Protein AF-A0A1X0CSW9-F1 (afdb_monomer_lite)

pLDDT: mean 79.33, std 22.97, range [34.72, 98.19]

Structure (mmCIF, N/CA/C/O backbone):
data_AF-A0A1X0CSW9-F1
#
_entry.id   AF-A0A1X0CSW9-F1
#
loop_
_atom_site.group_PDB
_atom_site.id
_atom_site.type_symbol
_atom_site.label_atom_id
_atom_site.label_alt_id
_atom_site.label_comp_id
_atom_site.label_asym_id
_atom_site.label_entity_id
_atom_site.label_seq_id
_atom_site.pdbx_PDB_ins_code
_atom_site.Cartn_x
_atom_site.Cartn_y
_atom_site.Cartn_z
_atom_site.occupancy
_atom_site.B_iso_or_equiv
_atom_site.auth_seq_id
_atom_site.auth_comp_id
_atom_site.auth_asym_id
_atom_site.auth_atom_id
_atom_site.pdbx_PDB_model_num
ATOM 1 N N . MET A 1 1 ? -18.595 76.793 -29.527 1.00 40.69 1 MET A N 1
ATOM 2 C CA . MET A 1 1 ? -19.405 76.660 -28.300 1.00 40.69 1 MET A CA 1
ATOM 3 C C . MET A 1 1 ? -18.766 75.556 -27.463 1.00 40.69 1 MET A C 1
ATOM 5 O O . MET A 1 1 ? -18.484 74.517 -28.049 1.00 40.69 1 MET A O 1
ATOM 9 N N . PRO A 1 2 ? -18.435 75.809 -26.187 1.00 43.19 2 PRO A N 1
ATOM 10 C CA . PRO A 1 2 ? -17.952 74.817 -25.220 1.00 43.19 2 PRO A CA 1
ATOM 11 C C . PRO A 1 2 ? -19.123 74.094 -24.519 1.00 43.19 2 PRO A C 1
ATOM 13 O O . PRO A 1 2 ? -20.274 74.473 -24.749 1.00 43.19 2 PRO A O 1
ATOM 16 N N . THR A 1 3 ? -18.790 73.179 -23.586 1.00 43.75 3 THR A N 1
ATOM 17 C CA . THR A 1 3 ? -19.638 72.547 -22.530 1.00 43.75 3 THR A CA 1
ATOM 18 C C . THR A 1 3 ? -20.636 71.482 -23.022 1.00 43.75 3 THR A C 1
ATOM 20 O O . THR A 1 3 ? -21.205 71.638 -24.091 1.00 43.75 3 THR A O 1
ATOM 23 N N . ASP A 1 4 ? -20.945 70.374 -22.346 1.00 39.44 4 ASP A N 1
ATOM 24 C CA . ASP A 1 4 ? -20.599 69.761 -21.049 1.00 39.44 4 ASP A CA 1
ATOM 25 C C . ASP A 1 4 ? -21.271 68.362 -21.081 1.00 39.44 4 ASP A C 1
ATOM 27 O O . ASP A 1 4 ? -22.310 68.218 -21.730 1.00 39.44 4 ASP A O 1
ATOM 31 N N . GLN A 1 5 ? -20.734 67.342 -20.411 1.00 48.81 5 GLN A N 1
ATOM 32 C CA . GLN A 1 5 ? -21.460 66.090 -20.126 1.00 48.81 5 GLN A CA 1
ATOM 33 C C . GLN A 1 5 ? -21.965 66.166 -18.679 1.00 48.81 5 GLN A C 1
ATOM 35 O O . GLN A 1 5 ? -21.214 66.649 -17.835 1.00 48.81 5 GLN A O 1
ATOM 40 N N . PRO A 1 6 ? -23.178 65.676 -18.358 1.00 49.06 6 PRO A N 1
ATOM 41 C CA . PRO A 1 6 ? -23.206 64.521 -17.450 1.00 49.06 6 PRO A CA 1
ATOM 42 C C . PRO A 1 6 ? -24.344 63.499 -17.678 1.00 49.06 6 PRO A C 1
ATOM 44 O O . PRO A 1 6 ? -25.426 63.814 -18.164 1.00 49.06 6 PRO A O 1
ATOM 47 N N . ASP A 1 7 ? -24.015 62.267 -17.277 1.00 39.28 7 ASP A N 1
ATOM 48 C CA . ASP A 1 7 ? -24.819 61.196 -16.665 1.00 39.28 7 ASP A CA 1
ATOM 49 C C . ASP A 1 7 ? -26.252 60.860 -17.123 1.00 39.28 7 ASP A C 1
ATOM 51 O O . ASP A 1 7 ? -27.211 61.562 -16.812 1.00 39.28 7 ASP A O 1
ATOM 55 N N . GLN A 1 8 ? -26.413 59.620 -17.608 1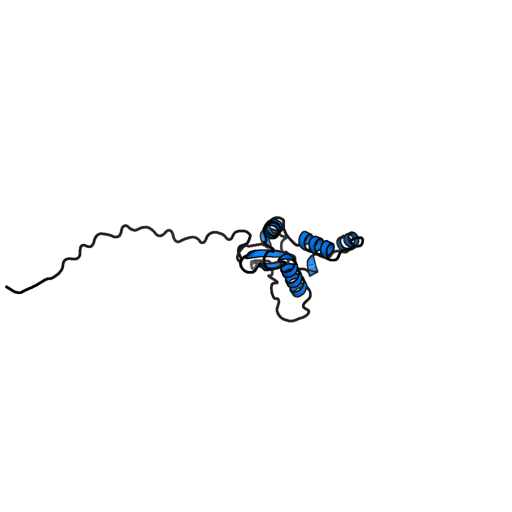.00 41.09 8 GLN A N 1
ATOM 56 C CA . GLN A 1 8 ? -27.374 58.674 -17.019 1.00 41.09 8 GLN A CA 1
ATOM 57 C C . GLN A 1 8 ? -26.792 57.244 -17.003 1.00 41.09 8 GLN A C 1
ATOM 59 O O . GLN A 1 8 ? -26.291 56.789 -18.033 1.00 41.09 8 GLN A O 1
ATOM 64 N N . PRO A 1 9 ? -26.870 56.514 -15.873 1.00 42.94 9 PRO A N 1
ATOM 65 C CA . PRO A 1 9 ? -26.549 55.094 -15.811 1.00 42.94 9 PRO A CA 1
ATOM 66 C C . PRO A 1 9 ? -27.800 54.259 -16.127 1.00 42.94 9 PRO A C 1
ATOM 68 O O . PRO A 1 9 ? -28.797 54.334 -15.407 1.00 42.94 9 PRO A O 1
ATOM 71 N N . GLU A 1 10 ? -27.758 53.428 -17.171 1.00 40.69 10 GLU A N 1
ATOM 72 C CA . GLU A 1 10 ? -28.753 52.364 -17.337 1.00 40.69 10 GLU A CA 1
ATOM 73 C C . GLU A 1 10 ? -28.403 51.194 -16.415 1.00 40.69 10 GLU A C 1
ATOM 75 O O . GLU A 1 10 ? -27.538 50.362 -16.683 1.00 40.69 10 GLU A O 1
ATOM 80 N N . ASN A 1 11 ? -29.105 51.173 -15.286 1.00 43.38 11 ASN A N 1
ATOM 81 C CA . ASN A 1 11 ? -29.291 50.018 -14.427 1.00 43.38 11 ASN A CA 1
ATOM 82 C C . ASN A 1 11 ? -30.129 48.971 -15.185 1.00 43.38 11 ASN A C 1
ATOM 84 O O . ASN A 1 11 ? -31.357 48.973 -15.111 1.00 43.38 11 ASN A O 1
ATOM 88 N N . GLY A 1 12 ? -29.461 48.122 -15.965 1.00 34.72 12 GLY A N 1
ATOM 89 C CA . GLY A 1 12 ? -30.027 46.895 -16.516 1.00 34.72 12 GLY A CA 1
ATOM 90 C C . GLY A 1 12 ? -29.768 45.751 -15.545 1.00 34.72 12 GLY A C 1
ATOM 91 O O . GLY A 1 12 ? -28.618 45.360 -15.363 1.00 34.72 12 GLY A O 1
ATOM 92 N N . SER A 1 13 ? -30.839 45.278 -14.905 1.00 40.75 13 SER A N 1
ATOM 93 C CA . SER A 1 13 ? -30.863 44.211 -13.907 1.00 40.75 13 SER A CA 1
ATOM 94 C C . SER A 1 13 ? -29.923 43.056 -14.225 1.00 40.75 13 SER A C 1
ATOM 96 O O . SER A 1 13 ? -29.964 42.477 -15.308 1.00 40.75 13 SER A O 1
ATOM 98 N N . ALA A 1 14 ? -29.147 42.704 -13.203 1.00 35.03 14 ALA A N 1
ATOM 99 C CA . ALA A 1 14 ? -28.488 41.425 -13.063 1.00 35.03 14 ALA A CA 1
ATOM 100 C C . ALA A 1 14 ? -29.474 40.290 -13.375 1.00 35.03 14 ALA A C 1
ATOM 102 O O . ALA A 1 14 ? -30.438 40.075 -12.640 1.00 35.03 14 ALA A O 1
ATOM 103 N N . ASP A 1 15 ? -29.212 39.578 -14.469 1.00 37.38 15 ASP A N 1
ATOM 104 C CA . ASP A 1 15 ? -29.645 38.197 -14.606 1.00 37.38 15 ASP A CA 1
ATOM 105 C C . ASP A 1 15 ? -28.887 37.432 -13.519 1.00 37.38 15 ASP A C 1
ATOM 107 O O . ASP A 1 15 ? -27.668 37.239 -13.569 1.00 37.38 15 ASP A O 1
ATOM 111 N N . GLU A 1 16 ? -29.616 37.155 -12.447 1.00 44.16 16 GLU A N 1
ATOM 112 C CA . GLU A 1 16 ? -29.196 36.392 -11.289 1.00 44.16 16 GLU A CA 1
ATOM 113 C C . GLU A 1 16 ? -28.953 34.952 -11.758 1.00 44.16 16 GLU A C 1
ATOM 115 O O . GLU A 1 16 ? -29.799 34.069 -11.628 1.00 44.16 16 GLU A O 1
ATOM 120 N N . VAL A 1 17 ? -27.779 34.702 -12.345 1.00 41.06 17 VAL A N 1
ATOM 121 C CA . VAL A 1 17 ? -27.205 33.360 -12.370 1.00 41.06 17 VAL A CA 1
ATOM 122 C C . VAL A 1 17 ? -26.959 32.995 -10.917 1.00 41.06 17 VAL A C 1
ATOM 124 O O . VAL A 1 17 ? -25.937 33.350 -10.330 1.00 41.06 17 VAL A O 1
ATOM 127 N N . GLN A 1 18 ? -27.955 32.333 -10.329 1.00 42.22 18 GLN A N 1
ATOM 128 C CA . GLN A 1 18 ? -27.814 31.554 -9.114 1.00 42.22 18 GLN A CA 1
ATOM 129 C C . GLN A 1 18 ? -26.567 30.691 -9.281 1.00 42.22 18 GLN A C 1
ATOM 131 O O . GLN A 1 18 ? -26.557 29.696 -10.008 1.00 42.22 18 GLN A O 1
ATOM 136 N N . ALA A 1 19 ? -25.486 31.124 -8.640 1.00 42.41 19 ALA A N 1
ATOM 137 C CA . ALA A 1 19 ? -24.370 30.265 -8.342 1.00 42.41 19 ALA A CA 1
ATOM 138 C C . ALA A 1 19 ? -24.928 29.190 -7.408 1.00 42.41 19 ALA A C 1
ATOM 140 O O . ALA A 1 19 ? -25.105 29.427 -6.216 1.00 42.41 19 ALA A O 1
ATOM 141 N N . GLU A 1 20 ? -25.272 28.033 -7.974 1.00 48.44 20 GLU A N 1
ATOM 142 C CA . GLU A 1 20 ? -25.315 26.782 -7.227 1.00 48.44 20 GLU A CA 1
ATOM 143 C C . GLU A 1 20 ? -23.971 26.688 -6.501 1.00 48.44 20 GLU A C 1
ATOM 145 O O . GLU A 1 20 ? -22.921 26.492 -7.119 1.00 48.44 20 GLU A O 1
ATOM 150 N N . GLU A 1 21 ? -24.004 26.957 -5.197 1.00 44.81 21 GLU A N 1
ATOM 151 C CA . GLU A 1 21 ? -22.890 26.812 -4.274 1.00 44.81 21 GLU A CA 1
ATOM 152 C C . GLU A 1 21 ? -22.316 25.411 -4.482 1.00 44.81 21 GLU A C 1
ATOM 154 O O . GLU A 1 21 ? -22.934 24.403 -4.134 1.00 44.81 21 GLU A O 1
ATOM 159 N N . GLY A 1 22 ? -21.170 25.363 -5.164 1.00 44.97 22 GLY A N 1
ATOM 160 C CA . GLY A 1 22 ? -20.555 24.140 -5.646 1.00 44.97 22 GLY A CA 1
ATOM 161 C C . GLY A 1 22 ? -20.293 23.195 -4.489 1.00 44.97 22 GLY A C 1
ATOM 162 O O . GLY A 1 22 ? -19.297 23.326 -3.778 1.00 44.97 22 GLY A O 1
ATOM 163 N N . LYS A 1 23 ? -21.184 22.222 -4.304 1.00 52.59 23 LYS A N 1
ATOM 164 C CA . LYS A 1 23 ? -20.937 21.087 -3.428 1.00 52.59 23 LYS A CA 1
ATOM 165 C C . LYS A 1 23 ? -19.682 20.414 -3.977 1.00 52.59 23 LYS A C 1
ATOM 167 O O . LYS A 1 23 ? -19.715 19.887 -5.089 1.00 52.59 23 LYS A O 1
ATOM 172 N N . ALA A 1 24 ? -18.569 20.523 -3.249 1.00 70.81 24 ALA A N 1
ATOM 173 C CA . ALA A 1 24 ? -17.315 19.892 -3.635 1.00 70.81 24 ALA A CA 1
ATOM 174 C C . ALA A 1 24 ? -17.606 18.436 -4.024 1.00 70.81 24 ALA A C 1
ATOM 176 O O . ALA A 1 24 ? -18.321 17.738 -3.297 1.00 70.81 24 ALA A O 1
ATOM 177 N N . ALA A 1 25 ? -17.135 18.020 -5.203 1.00 80.50 25 ALA A N 1
ATOM 178 C CA . ALA A 1 25 ? -17.321 16.650 -5.656 1.00 80.50 25 ALA A CA 1
ATOM 179 C C . ALA A 1 25 ? -16.780 15.697 -4.582 1.00 80.50 25 ALA A C 1
ATOM 181 O O . ALA A 1 25 ? -15.730 15.965 -3.995 1.00 80.50 25 ALA A O 1
ATOM 182 N N . GLU A 1 26 ? -17.509 14.614 -4.304 1.00 87.88 26 GLU A N 1
ATOM 183 C CA . GLU A 1 26 ? -17.038 13.621 -3.341 1.00 87.88 26 GLU A CA 1
ATOM 184 C C . GLU A 1 26 ? -15.683 13.062 -3.806 1.00 87.88 26 GLU A C 1
ATOM 186 O O . GLU A 1 26 ? -15.540 12.756 -4.999 1.00 87.88 26 GLU A O 1
ATOM 191 N N . PRO A 1 27 ? -14.695 12.935 -2.897 1.00 94.56 27 PRO A N 1
ATOM 192 C CA . PRO A 1 27 ? -13.404 12.353 -3.231 1.00 94.56 27 PRO A CA 1
ATOM 193 C C . PRO A 1 27 ? -13.566 10.966 -3.856 1.00 94.56 27 PRO A C 1
ATOM 195 O O . PRO A 1 27 ? -14.388 10.156 -3.416 1.00 94.56 27 PRO A O 1
ATOM 198 N N . LYS A 1 28 ? -12.763 10.677 -4.874 1.00 96.12 28 LYS A N 1
ATOM 199 C CA . LYS A 1 28 ? -12.713 9.403 -5.595 1.00 96.12 28 LYS A CA 1
ATOM 200 C C . LYS A 1 28 ? -11.475 8.606 -5.182 1.00 96.12 28 LYS A C 1
ATOM 202 O O . LYS A 1 28 ? -10.520 9.190 -4.675 1.00 96.12 28 LYS A O 1
ATOM 207 N N . PRO A 1 29 ? -11.439 7.282 -5.422 1.00 97.00 29 PRO A N 1
ATOM 208 C CA . PRO A 1 29 ? -10.219 6.509 -5.224 1.00 97.00 29 PRO A CA 1
ATOM 209 C C . PRO A 1 29 ? -9.030 7.148 -5.949 1.00 97.00 29 PRO A C 1
ATOM 211 O O . PRO A 1 29 ? -9.125 7.451 -7.135 1.00 97.00 29 PRO A O 1
ATOM 214 N N . GLY A 1 30 ? -7.931 7.345 -5.224 1.00 95.25 30 GLY A N 1
ATOM 215 C CA . GLY A 1 30 ? -6.749 8.057 -5.712 1.00 95.25 30 GLY A CA 1
ATOM 216 C C . GLY A 1 30 ? -6.661 9.507 -5.232 1.00 95.25 30 GLY A C 1
ATOM 217 O O . GLY A 1 30 ? -5.560 10.049 -5.208 1.00 95.25 30 GLY A O 1
ATOM 218 N N . ASP A 1 31 ? -7.758 10.114 -4.774 1.00 96.75 31 ASP A N 1
ATOM 219 C CA . ASP A 1 31 ? -7.714 11.446 -4.171 1.00 96.75 31 ASP A CA 1
ATOM 220 C C . ASP A 1 31 ? -7.148 11.379 -2.735 1.00 96.75 31 ASP A C 1
ATOM 222 O O . ASP A 1 31 ? -7.473 10.443 -1.991 1.00 96.75 31 ASP A O 1
ATOM 226 N N . PRO A 1 32 ? -6.364 12.382 -2.285 1.00 94.06 32 PRO A N 1
ATOM 227 C CA . PRO A 1 32 ? -5.794 12.407 -0.931 1.00 94.06 32 PRO A CA 1
ATOM 228 C C . PRO A 1 32 ? -6.840 12.297 0.188 1.00 94.06 32 PRO A C 1
ATOM 230 O O . PRO A 1 32 ? -6.638 11.599 1.186 1.00 94.06 32 PRO A O 1
ATOM 233 N N . GLU A 1 33 ? -7.992 12.935 -0.026 1.00 94.75 33 GLU A N 1
ATOM 234 C CA . GLU A 1 33 ? -9.105 12.997 0.925 1.00 94.75 33 GLU A CA 1
ATOM 235 C C . GLU A 1 33 ? -10.060 11.797 0.820 1.00 94.75 33 GLU A C 1
ATOM 237 O O . GLU A 1 33 ? -11.052 11.727 1.548 1.00 94.75 33 GLU A O 1
ATOM 242 N N . TYR A 1 34 ? -9.793 10.831 -0.069 1.00 96.06 34 TYR A N 1
ATOM 243 C CA . TYR A 1 34 ? -10.628 9.640 -0.188 1.00 96.06 34 TYR A CA 1
ATOM 244 C C . TYR A 1 34 ? -10.622 8.828 1.110 1.00 96.06 34 TYR A C 1
ATOM 246 O O . TYR A 1 34 ? -9.573 8.542 1.706 1.00 96.06 34 TYR A O 1
ATOM 254 N N . ASP A 1 35 ? -11.814 8.443 1.569 1.00 95.75 35 ASP A N 1
ATOM 255 C CA . ASP A 1 35 ? -11.950 7.613 2.757 1.00 95.75 35 ASP A CA 1
ATOM 256 C C . ASP A 1 35 ? -11.684 6.146 2.420 1.00 95.75 35 ASP A C 1
ATOM 258 O O . ASP A 1 35 ? -12.576 5.391 2.044 1.00 95.75 35 ASP A O 1
ATOM 262 N N . TRP A 1 36 ? -10.435 5.725 2.587 1.00 96.44 36 TRP A N 1
ATOM 263 C CA . TRP A 1 36 ? -10.030 4.344 2.365 1.00 96.44 36 TRP A CA 1
ATOM 264 C C . TRP A 1 36 ? -10.582 3.352 3.392 1.00 96.44 36 TRP A C 1
ATOM 266 O O . TRP A 1 36 ? -10.600 2.156 3.103 1.00 96.44 36 TRP A O 1
ATOM 276 N N . THR A 1 37 ? -11.043 3.806 4.564 1.00 96.00 37 THR A N 1
ATOM 277 C CA . THR A 1 37 ? -11.471 2.906 5.650 1.00 96.00 37 THR A CA 1
ATOM 278 C C . THR A 1 37 ? -12.660 2.037 5.250 1.00 96.00 37 THR A C 1
ATOM 280 O O . THR A 1 37 ? -12.730 0.888 5.672 1.00 96.00 37 THR A O 1
ATOM 283 N N . GLN A 1 38 ? -13.501 2.514 4.326 1.00 95.94 38 GLN A N 1
ATOM 284 C C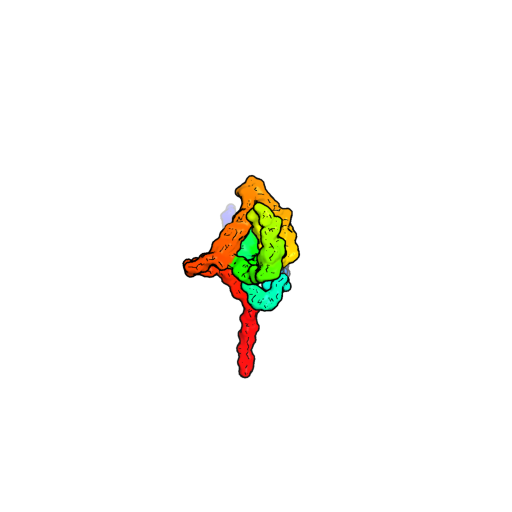A . GLN A 1 38 ? -14.633 1.768 3.766 1.00 95.94 38 GLN A CA 1
ATOM 285 C C . GLN A 1 38 ? -14.247 0.444 3.074 1.00 95.94 38 GLN A C 1
ATOM 287 O O . GLN A 1 38 ? -15.099 -0.421 2.885 1.00 95.94 38 GLN A O 1
ATOM 292 N N . HIS A 1 39 ? -12.977 0.276 2.679 1.00 97.12 39 HIS A N 1
ATOM 293 C CA . HIS A 1 39 ? -12.476 -0.937 2.014 1.00 97.12 39 HIS A CA 1
ATOM 294 C C . HIS A 1 39 ? -11.884 -1.968 2.979 1.00 97.12 39 HIS A C 1
ATOM 296 O O . HIS A 1 39 ? -11.445 -3.038 2.546 1.00 97.12 39 HIS A O 1
ATOM 302 N N . TYR A 1 40 ? -11.837 -1.660 4.274 1.00 95.81 40 TYR A N 1
ATOM 303 C CA . TYR A 1 40 ? -11.176 -2.475 5.285 1.00 95.81 40 TYR A CA 1
ATOM 304 C C . TYR A 1 40 ? -12.114 -2.764 6.463 1.00 95.81 40 TYR A C 1
ATOM 306 O O . TYR A 1 40 ? -13.066 -2.025 6.689 1.00 95.81 40 TYR A O 1
ATOM 314 N N . PRO A 1 41 ? -11.875 -3.845 7.229 1.00 94.81 41 PRO A N 1
ATOM 315 C CA . PRO A 1 41 ? -12.619 -4.086 8.460 1.00 94.81 41 PRO A CA 1
ATOM 316 C C . PRO A 1 41 ? -12.509 -2.910 9.438 1.00 94.81 41 PRO A C 1
ATOM 318 O O . PRO A 1 41 ? -11.451 -2.279 9.532 1.00 94.81 41 PRO A O 1
ATOM 321 N N . ASP A 1 42 ? -13.563 -2.674 10.215 1.00 93.50 42 ASP A N 1
ATOM 322 C CA . ASP A 1 42 ? -13.592 -1.615 11.226 1.00 93.50 42 ASP A CA 1
ATOM 323 C C . ASP A 1 42 ? -12.390 -1.697 12.180 1.00 93.50 42 ASP A C 1
ATOM 325 O O . ASP A 1 42 ? -12.001 -2.773 12.640 1.00 93.50 42 ASP A O 1
ATOM 329 N N . GLY A 1 43 ? -11.792 -0.540 12.476 1.00 90.19 43 GLY A N 1
ATOM 330 C CA . GLY A 1 43 ? -10.630 -0.435 13.363 1.00 90.19 43 GLY A CA 1
ATOM 331 C C . GLY A 1 43 ? -9.301 -0.890 12.749 1.00 90.19 43 GLY A C 1
ATOM 332 O O . GLY A 1 43 ? -8.296 -0.924 13.455 1.00 90.19 43 GLY A O 1
ATOM 333 N N . THR A 1 44 ? -9.261 -1.224 11.455 1.00 93.56 44 THR A N 1
ATOM 334 C CA . THR A 1 44 ? -7.999 -1.506 10.758 1.00 93.56 44 THR A CA 1
ATOM 335 C C . THR A 1 44 ? -7.135 -0.246 10.696 1.00 93.56 44 THR A C 1
ATOM 337 O O . THR A 1 44 ? -7.553 0.773 10.150 1.00 93.56 44 THR A O 1
ATOM 340 N N . GLU A 1 45 ? -5.912 -0.324 11.218 1.00 93.75 45 GLU A N 1
ATOM 341 C CA . GLU A 1 45 ? -4.910 0.732 11.060 1.00 93.75 45 GLU A CA 1
ATOM 342 C C . GLU A 1 45 ? -4.414 0.779 9.613 1.00 93.75 45 GLU 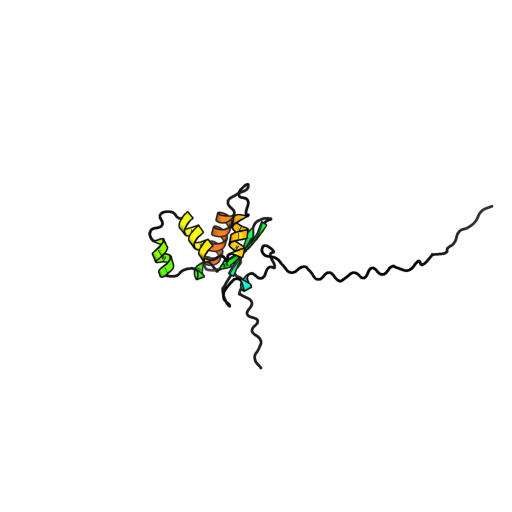A C 1
ATOM 344 O O . GLU A 1 45 ? -4.020 -0.249 9.049 1.00 93.75 45 GLU A O 1
ATOM 349 N N . LEU A 1 46 ? -4.430 1.973 9.015 1.00 95.81 46 LEU A N 1
ATOM 350 C CA . LEU A 1 46 ? -4.042 2.183 7.624 1.00 95.81 46 LEU A CA 1
ATOM 351 C C . LEU A 1 46 ? -2.811 3.079 7.519 1.00 95.81 46 LEU A C 1
ATOM 353 O O . LEU A 1 46 ? -2.734 4.139 8.144 1.00 95.81 46 LEU A O 1
ATOM 357 N N . PHE A 1 47 ? -1.897 2.654 6.655 1.00 97.00 47 PHE A N 1
ATOM 358 C CA . PHE A 1 47 ? -0.825 3.466 6.108 1.00 97.00 47 PHE A CA 1
ATOM 359 C C . PHE A 1 47 ? -1.299 4.093 4.795 1.00 97.00 47 PHE A C 1
ATOM 361 O O . PHE A 1 47 ? -1.743 3.372 3.897 1.00 97.00 47 PHE A O 1
ATOM 368 N N . ARG A 1 48 ? -1.219 5.422 4.684 1.00 97.12 48 ARG A N 1
ATOM 369 C CA . ARG A 1 48 ? -1.541 6.163 3.455 1.00 97.12 48 ARG A CA 1
ATOM 370 C C . ARG A 1 48 ? -0.260 6.608 2.761 1.00 97.12 48 ARG A C 1
ATOM 372 O O . ARG A 1 48 ? 0.644 7.118 3.416 1.00 97.12 48 ARG A O 1
ATOM 379 N N . TYR A 1 49 ? -0.219 6.472 1.441 1.00 97.38 49 TYR A N 1
ATOM 380 C CA . TYR A 1 49 ? 0.913 6.891 0.622 1.00 97.38 49 TYR A CA 1
ATOM 381 C C . TYR A 1 49 ? 0.433 7.653 -0.610 1.00 97.38 49 TYR A C 1
ATOM 383 O O . TYR A 1 49 ? -0.445 7.171 -1.325 1.00 97.38 49 TYR A O 1
ATOM 391 N N . THR A 1 50 ? 1.008 8.830 -0.851 1.00 96.69 50 THR A N 1
ATOM 392 C CA . THR A 1 50 ? 0.729 9.659 -2.030 1.00 96.69 50 THR A CA 1
ATOM 393 C C . THR A 1 50 ? 1.924 9.601 -2.962 1.00 96.69 50 THR A C 1
ATOM 395 O O . THR A 1 50 ? 3.002 10.078 -2.608 1.00 96.69 50 THR A O 1
ATOM 398 N N . PHE A 1 51 ? 1.726 9.037 -4.152 1.00 95.00 51 PHE A N 1
ATOM 399 C CA . PHE A 1 51 ? 2.766 8.987 -5.172 1.00 95.00 51 PHE A CA 1
ATOM 400 C C . PHE A 1 51 ? 3.094 10.408 -5.669 1.00 95.00 51 PHE A C 1
ATOM 402 O O . PHE A 1 51 ? 2.184 11.235 -5.795 1.00 95.00 51 PHE A O 1
ATOM 409 N N . PRO A 1 52 ? 4.363 10.733 -5.980 1.00 91.50 52 PRO A N 1
ATOM 410 C CA . PRO A 1 52 ? 4.731 12.048 -6.503 1.00 91.50 52 PRO A CA 1
ATOM 411 C C . PRO A 1 52 ? 3.962 12.398 -7.787 1.00 91.50 52 PRO A C 1
ATOM 413 O O . PRO A 1 52 ? 4.157 11.782 -8.829 1.00 91.50 52 PRO A O 1
ATOM 416 N N . GLY A 1 53 ? 3.062 13.385 -7.709 1.00 88.44 53 GLY A N 1
ATOM 417 C CA . GLY A 1 53 ? 2.192 13.767 -8.832 1.00 88.44 53 GLY A CA 1
ATOM 418 C C . GLY A 1 53 ? 1.162 12.703 -9.239 1.00 88.44 53 GLY A C 1
ATOM 419 O O . GLY A 1 53 ? 0.522 12.852 -10.277 1.00 88.44 53 GLY A O 1
ATOM 420 N N . GLY A 1 54 ? 1.014 11.646 -8.440 1.00 90.69 54 GLY A N 1
ATOM 421 C CA . GLY A 1 54 ? 0.161 10.496 -8.708 1.00 90.69 54 GLY A CA 1
ATOM 422 C C . GLY A 1 54 ? -0.946 10.321 -7.664 1.00 90.69 54 GLY A C 1
ATOM 423 O O . GLY A 1 54 ? -1.224 11.235 -6.883 1.00 90.69 54 GLY A O 1
ATOM 424 N N . PRO A 1 55 ? -1.605 9.150 -7.656 1.00 96.75 55 PRO A N 1
ATOM 425 C CA . PRO A 1 55 ? -2.708 8.885 -6.746 1.00 96.75 55 PRO A CA 1
ATOM 426 C C . PRO A 1 55 ? -2.237 8.727 -5.294 1.00 96.75 55 PRO A C 1
ATOM 428 O O . PRO A 1 55 ? -1.076 8.443 -5.002 1.00 96.75 55 PRO A O 1
ATOM 431 N N . THR A 1 56 ? -3.172 8.842 -4.361 1.00 97.50 56 THR A N 1
ATOM 432 C CA . THR A 1 56 ? -3.018 8.365 -2.987 1.00 97.50 56 THR A CA 1
ATOM 433 C C . THR A 1 56 ? -3.626 6.976 -2.858 1.00 97.50 56 THR A C 1
ATOM 435 O O . THR A 1 56 ? -4.764 6.756 -3.264 1.00 97.50 56 THR A O 1
ATOM 438 N N . VAL A 1 57 ? -2.905 6.045 -2.238 1.00 98.12 57 VAL A N 1
ATOM 439 C CA . VAL A 1 57 ? -3.394 4.705 -1.882 1.00 98.12 57 VAL A CA 1
ATOM 440 C C . VAL A 1 57 ? -3.322 4.487 -0.374 1.00 98.12 57 VAL A C 1
ATOM 442 O O . VAL A 1 57 ? -2.592 5.180 0.337 1.00 98.12 57 VAL A O 1
ATOM 445 N N . ALA A 1 58 ? -4.065 3.499 0.123 1.00 97.88 58 ALA A N 1
ATOM 446 C CA . ALA A 1 58 ? -3.954 3.053 1.506 1.00 97.88 58 ALA A CA 1
ATOM 447 C C . ALA A 1 58 ? -3.772 1.540 1.591 1.00 97.88 58 ALA A C 1
ATOM 449 O O . ALA A 1 58 ? -4.462 0.785 0.901 1.00 97.88 58 ALA A O 1
ATOM 450 N N . LEU A 1 59 ? -2.881 1.114 2.480 1.00 98.00 59 LEU A N 1
ATOM 451 C CA . LEU A 1 59 ? -2.600 -0.275 2.826 1.00 98.00 59 LEU A CA 1
ATOM 452 C C . LEU A 1 59 ? -2.856 -0.462 4.322 1.00 98.00 59 LEU A C 1
ATOM 454 O O . LEU A 1 59 ? -2.758 0.486 5.100 1.00 98.00 59 LEU A O 1
ATOM 458 N N . LYS A 1 60 ? -3.123 -1.693 4.760 1.00 97.31 60 LYS A N 1
ATOM 459 C CA . LYS A 1 60 ? -3.017 -2.030 6.190 1.00 97.31 60 LYS A CA 1
ATOM 460 C C . LYS A 1 60 ? -1.638 -1.643 6.726 1.00 97.31 60 LYS A C 1
ATOM 462 O O . LYS A 1 60 ? -0.646 -1.802 6.021 1.00 97.31 60 LYS A O 1
ATOM 467 N N . ALA A 1 61 ? -1.548 -1.189 7.972 1.00 94.81 61 ALA A N 1
ATOM 468 C CA . ALA A 1 61 ? -0.261 -0.932 8.612 1.00 94.81 61 ALA A CA 1
ATOM 469 C C . ALA A 1 61 ? 0.617 -2.198 8.577 1.00 94.81 61 ALA A C 1
ATOM 471 O O . ALA A 1 61 ? 0.135 -3.302 8.846 1.00 94.81 61 ALA A O 1
ATOM 472 N N . PHE A 1 62 ? 1.898 -2.047 8.242 1.00 92.31 62 PHE A N 1
ATOM 473 C CA . PHE A 1 62 ? 2.800 -3.157 7.909 1.00 92.31 62 PHE A CA 1
ATOM 474 C C . PHE A 1 62 ? 2.816 -4.269 8.966 1.00 92.31 62 PHE A C 1
ATOM 476 O O . PHE A 1 62 ? 2.620 -5.438 8.648 1.00 92.31 62 PHE A O 1
ATOM 483 N N . GLY A 1 63 ? 2.930 -3.916 10.250 1.00 88.69 63 GLY A N 1
ATOM 484 C CA . GLY A 1 63 ? 2.962 -4.891 11.346 1.00 88.69 63 GLY A CA 1
ATOM 485 C C . GLY A 1 63 ? 1.694 -5.748 11.488 1.00 88.69 63 GLY A C 1
ATOM 486 O O . GLY A 1 63 ? 1.745 -6.827 12.078 1.00 88.69 63 GLY A O 1
ATOM 487 N N . THR A 1 64 ? 0.564 -5.315 10.924 1.00 90.69 64 THR A N 1
ATOM 488 C CA . THR A 1 64 ? -0.746 -5.968 11.098 1.00 90.69 64 THR A CA 1
ATOM 489 C C . THR A 1 64 ? -1.011 -7.094 10.100 1.00 90.69 64 THR A C 1
ATOM 491 O O . THR A 1 64 ? -1.910 -7.913 10.304 1.00 90.69 64 THR A O 1
ATOM 494 N N . ILE A 1 65 ? -0.236 -7.179 9.015 1.00 92.31 65 ILE A N 1
ATOM 495 C CA . ILE A 1 65 ? -0.486 -8.161 7.949 1.00 92.31 65 ILE A CA 1
ATOM 496 C C . ILE A 1 65 ? -0.008 -9.564 8.344 1.00 92.31 65 ILE A C 1
ATOM 498 O O . ILE A 1 65 ? -0.473 -10.571 7.798 1.00 92.31 65 ILE A O 1
ATOM 502 N N . TYR A 1 66 ? 0.920 -9.649 9.294 1.00 89.88 66 TYR A N 1
ATOM 503 C CA . TYR A 1 66 ? 1.633 -10.874 9.612 1.00 89.88 66 TYR A CA 1
ATOM 504 C C . TYR A 1 66 ? 0.774 -11.872 10.391 1.00 89.88 66 TYR A C 1
ATOM 506 O O . TYR A 1 66 ? 0.125 -11.563 11.385 1.00 89.88 66 TYR A O 1
ATOM 514 N N . SER A 1 67 ? 0.818 -13.133 9.963 1.00 91.81 67 SER A N 1
ATOM 515 C CA . SER A 1 67 ? 0.302 -14.266 10.733 1.00 91.81 67 SER A CA 1
ATOM 516 C C . SER A 1 67 ? 1.208 -15.473 10.528 1.00 91.81 67 SER A C 1
ATOM 518 O O . SER A 1 67 ? 1.805 -15.619 9.461 1.00 91.81 67 SER A O 1
ATOM 520 N N . LYS A 1 68 ? 1.276 -16.375 11.515 1.00 93.56 68 LYS A N 1
ATOM 521 C CA . LYS A 1 68 ? 2.085 -17.603 11.407 1.00 93.56 68 LYS A CA 1
ATOM 522 C C . LYS A 1 68 ? 1.715 -18.429 10.174 1.00 93.56 68 LYS A C 1
ATOM 524 O O . LYS A 1 68 ? 2.597 -18.919 9.484 1.00 93.56 68 LYS A O 1
ATOM 529 N N . THR A 1 69 ? 0.421 -18.538 9.868 1.00 94.62 69 THR A N 1
ATOM 530 C CA . THR A 1 69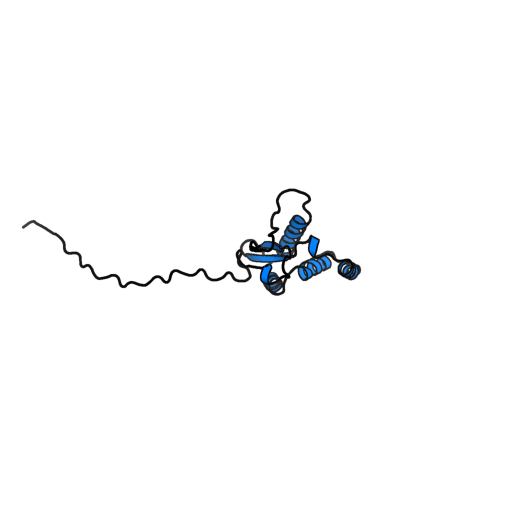 ? -0.067 -19.263 8.687 1.00 94.62 69 THR A CA 1
ATOM 531 C C . THR A 1 69 ? 0.407 -18.630 7.385 1.00 94.62 69 THR A C 1
ATOM 533 O O . THR A 1 69 ? 0.749 -19.349 6.455 1.00 94.62 69 THR A O 1
ATOM 536 N N . TRP A 1 70 ? 0.417 -17.299 7.297 1.00 93.81 70 TRP A N 1
ATOM 537 C CA . TRP A 1 70 ? 0.893 -16.613 6.099 1.00 93.81 70 TRP A CA 1
ATOM 538 C C . TRP A 1 70 ? 2.411 -16.741 5.954 1.00 93.81 70 TRP A C 1
ATOM 540 O O . TRP A 1 70 ? 2.864 -17.203 4.916 1.00 93.81 70 TRP A O 1
ATOM 550 N N . LEU A 1 71 ? 3.177 -16.486 7.019 1.00 93.25 71 LEU A N 1
ATOM 551 C CA . LEU A 1 71 ? 4.634 -16.671 7.021 1.00 93.25 71 LEU A CA 1
ATOM 552 C C . LEU A 1 71 ? 5.039 -18.107 6.654 1.00 93.25 71 LEU A C 1
ATOM 554 O O . LEU A 1 71 ? 5.972 -18.313 5.890 1.00 93.25 71 LEU A O 1
ATOM 558 N N . TYR A 1 72 ? 4.299 -19.109 7.134 1.00 93.25 72 TYR A N 1
ATOM 559 C CA . TYR A 1 72 ? 4.537 -20.507 6.771 1.00 93.25 72 TYR A CA 1
ATOM 560 C C . TYR A 1 72 ? 4.326 -20.784 5.276 1.00 93.25 72 TYR A C 1
ATOM 562 O O . TYR A 1 72 ? 5.025 -21.622 4.716 1.00 93.25 72 TYR A O 1
ATOM 570 N N . LYS A 1 73 ? 3.381 -20.091 4.626 1.00 92.38 73 LYS A N 1
ATOM 571 C CA . LYS A 1 73 ? 3.148 -20.207 3.177 1.00 92.38 73 LYS A CA 1
ATOM 572 C C . LYS A 1 73 ? 4.246 -19.541 2.347 1.00 92.38 73 LYS A C 1
ATOM 574 O O . LYS A 1 73 ? 4.450 -19.963 1.220 1.00 92.38 73 LYS A O 1
ATOM 579 N N . LEU A 1 74 ? 4.938 -18.544 2.898 1.00 93.62 74 LEU A N 1
ATOM 580 C CA . LEU A 1 74 ? 6.050 -17.870 2.221 1.00 93.62 74 LEU A CA 1
ATOM 581 C C . LEU A 1 74 ? 7.377 -18.632 2.320 1.00 93.62 74 LEU A C 1
ATOM 583 O O . LEU A 1 74 ? 8.325 -18.263 1.648 1.00 93.62 74 LEU A O 1
ATOM 587 N N . ARG A 1 75 ? 7.478 -19.678 3.152 1.00 93.00 75 ARG A N 1
ATOM 588 C CA . ARG A 1 75 ? 8.765 -20.328 3.475 1.00 93.00 75 ARG A CA 1
ATOM 589 C C . ARG A 1 75 ? 9.535 -20.876 2.259 1.00 93.00 75 ARG A C 1
ATOM 591 O O . ARG A 1 75 ? 10.733 -21.092 2.372 1.00 93.00 75 ARG A O 1
ATOM 598 N N . ASP A 1 76 ? 8.813 -21.198 1.183 1.00 92.56 76 ASP A N 1
ATOM 599 C CA . ASP A 1 76 ? 9.344 -21.832 -0.028 1.00 92.56 76 ASP A CA 1
ATOM 600 C C . ASP A 1 76 ? 9.521 -20.798 -1.166 1.00 92.56 76 ASP A C 1
ATOM 602 O O . ASP A 1 76 ? 9.865 -21.172 -2.282 1.00 92.56 76 ASP A O 1
ATOM 606 N N . ILE A 1 77 ? 9.259 -19.510 -0.903 1.00 93.50 77 ILE A N 1
ATOM 607 C CA . ILE A 1 77 ? 9.542 -18.411 -1.833 1.00 93.50 77 ILE A CA 1
ATOM 608 C C . ILE A 1 77 ? 11.040 -18.110 -1.785 1.00 93.50 77 ILE A C 1
ATOM 610 O O . ILE A 1 77 ? 11.610 -17.947 -0.707 1.00 93.50 77 ILE A O 1
ATOM 614 N N . GLU A 1 78 ? 11.671 -18.035 -2.955 1.00 91.62 78 GLU A N 1
ATOM 615 C CA . GLU A 1 78 ? 13.125 -17.873 -3.084 1.00 91.62 78 GLU A CA 1
ATOM 616 C C . GLU A 1 78 ? 13.552 -16.420 -3.349 1.00 91.62 78 GLU A C 1
ATOM 618 O O . GLU A 1 78 ? 14.739 -16.106 -3.263 1.00 91.62 78 GLU A O 1
ATOM 623 N N . SER A 1 79 ? 12.604 -15.533 -3.669 1.00 94.12 79 SER A N 1
ATOM 624 C CA . SER A 1 79 ? 12.868 -14.141 -4.030 1.00 94.12 79 SER A CA 1
ATOM 625 C C . SER A 1 79 ? 12.250 -13.164 -3.035 1.00 94.12 79 SER A C 1
ATOM 627 O O . SER A 1 79 ? 11.052 -13.231 -2.756 1.00 94.12 79 SER A O 1
ATOM 629 N N . ASP A 1 80 ? 13.053 -12.207 -2.567 1.00 90.50 80 ASP A N 1
ATOM 630 C CA . ASP A 1 80 ? 12.577 -11.113 -1.714 1.00 90.50 80 ASP A CA 1
ATOM 631 C C . ASP A 1 80 ? 11.454 -10.325 -2.411 1.00 90.50 80 ASP A C 1
ATOM 633 O O . ASP A 1 80 ? 10.410 -10.095 -1.811 1.00 90.50 80 ASP A O 1
ATOM 637 N N . PHE A 1 81 ? 11.590 -10.058 -3.714 1.00 92.62 81 PHE A N 1
ATOM 638 C CA . PHE A 1 81 ? 10.570 -9.399 -4.538 1.00 92.62 81 PHE A CA 1
ATOM 639 C C . PHE A 1 81 ? 9.206 -10.102 -4.438 1.00 92.62 81 PHE A C 1
ATOM 641 O O . PHE A 1 81 ? 8.189 -9.472 -4.168 1.00 92.62 81 PHE A O 1
ATOM 648 N N . GLU A 1 82 ? 9.154 -11.431 -4.573 1.00 94.19 82 GLU A N 1
ATOM 649 C CA . GLU A 1 82 ? 7.893 -12.181 -4.458 1.00 94.19 82 GLU A CA 1
ATOM 650 C C . GLU A 1 82 ? 7.268 -12.071 -3.057 1.00 94.19 82 GLU A C 1
ATOM 652 O O . 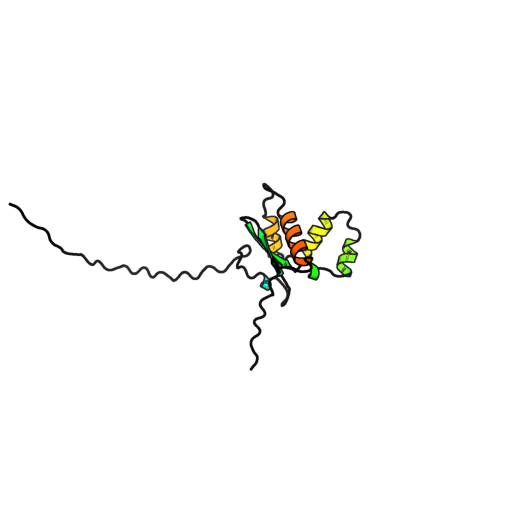GLU A 1 82 ? 6.039 -12.045 -2.921 1.00 94.19 82 GLU A O 1
ATOM 657 N N . VAL A 1 83 ? 8.093 -11.968 -2.010 1.00 94.19 83 VAL A N 1
ATOM 658 C CA . VAL A 1 83 ? 7.627 -11.701 -0.642 1.00 94.19 83 VAL A CA 1
ATOM 659 C C . VAL A 1 83 ? 7.039 -10.293 -0.529 1.00 94.19 83 VAL A C 1
ATOM 661 O O . VAL A 1 83 ? 5.989 -10.131 0.099 1.00 94.19 83 VAL A O 1
ATOM 664 N N . GLU A 1 84 ? 7.667 -9.295 -1.149 1.00 95.31 84 GLU A N 1
ATOM 665 C CA . GLU A 1 84 ? 7.211 -7.900 -1.170 1.00 95.31 84 GLU A CA 1
ATOM 666 C C . GLU A 1 84 ? 5.841 -7.769 -1.848 1.00 95.31 84 GLU A C 1
ATOM 668 O O . GLU A 1 84 ? 4.901 -7.256 -1.230 1.00 95.31 84 GLU A O 1
ATOM 673 N N . PHE A 1 85 ? 5.654 -8.339 -3.048 1.00 95.19 85 PHE A N 1
ATOM 674 C CA . PHE A 1 85 ? 4.331 -8.354 -3.696 1.00 95.19 85 PHE A CA 1
ATOM 675 C C . PHE A 1 85 ? 3.304 -9.097 -2.864 1.00 95.19 85 PHE A C 1
ATOM 677 O O . PHE A 1 85 ? 2.200 -8.593 -2.675 1.00 95.19 85 PHE A O 1
ATOM 684 N N . ALA A 1 86 ? 3.650 -10.264 -2.314 1.00 95.69 86 ALA A N 1
ATOM 685 C CA . ALA A 1 86 ? 2.724 -11.020 -1.478 1.00 95.69 86 ALA A CA 1
ATOM 686 C C . ALA A 1 86 ? 2.296 -10.233 -0.226 1.00 95.69 86 ALA A C 1
ATOM 688 O O . ALA A 1 86 ? 1.164 -10.387 0.250 1.00 95.69 86 ALA A O 1
ATOM 689 N N . ALA A 1 87 ? 3.185 -9.408 0.328 1.00 96.69 87 ALA A N 1
ATOM 690 C CA . ALA A 1 87 ? 2.900 -8.537 1.460 1.00 96.69 87 ALA A CA 1
ATOM 691 C C . ALA A 1 87 ? 1.977 -7.378 1.060 1.00 96.69 87 ALA A C 1
ATOM 693 O O . ALA A 1 87 ? 0.946 -7.182 1.713 1.00 96.69 87 ALA A O 1
ATOM 694 N N . ILE A 1 88 ? 2.288 -6.671 -0.032 1.00 97.31 88 ILE A N 1
ATOM 695 C CA . ILE A 1 88 ? 1.450 -5.594 -0.583 1.00 97.31 88 ILE A CA 1
ATOM 696 C C . ILE A 1 88 ? 0.056 -6.134 -0.913 1.00 97.31 88 ILE A C 1
ATOM 698 O O . ILE A 1 88 ? -0.948 -5.595 -0.448 1.00 97.31 88 ILE A O 1
ATOM 702 N N . ASP A 1 89 ? -0.019 -7.268 -1.605 1.00 96.31 89 ASP A N 1
ATOM 703 C CA . ASP A 1 89 ? -1.257 -7.942 -1.995 1.00 96.31 89 ASP A CA 1
ATOM 704 C C . ASP A 1 89 ? -2.141 -8.338 -0.815 1.00 96.31 89 ASP A C 1
ATOM 706 O O . ASP A 1 89 ? -3.369 -8.381 -0.917 1.00 96.31 89 ASP A O 1
ATOM 710 N N . ARG A 1 90 ? -1.524 -8.654 0.320 1.00 96.44 90 ARG A N 1
ATOM 711 C CA . ARG A 1 90 ? -2.234 -8.986 1.553 1.00 96.44 90 ARG A CA 1
ATOM 712 C C . ARG A 1 90 ? -2.750 -7.745 2.287 1.00 96.44 90 ARG A C 1
ATOM 714 O O . ARG A 1 90 ? -3.717 -7.845 3.057 1.00 96.44 90 ARG A O 1
ATOM 721 N N . ALA A 1 91 ? -2.082 -6.613 2.100 1.00 97.62 91 ALA A N 1
ATOM 722 C CA . ALA A 1 91 ? -2.361 -5.361 2.784 1.00 97.62 91 ALA A CA 1
ATOM 723 C C . ALA A 1 91 ? -3.358 -4.477 2.039 1.00 97.62 91 ALA A C 1
ATOM 725 O O . ALA A 1 91 ? -4.120 -3.766 2.692 1.00 97.62 91 ALA A O 1
ATOM 726 N N . ILE A 1 92 ? -3.348 -4.512 0.708 1.00 98.19 92 ILE A N 1
ATOM 727 C CA . ILE A 1 92 ? -4.112 -3.605 -0.142 1.00 98.19 92 ILE A CA 1
ATOM 728 C C . ILE A 1 92 ? -5.500 -4.159 -0.488 1.00 98.19 92 ILE A C 1
ATOM 730 O O . ILE A 1 92 ? -5.703 -5.364 -0.647 1.00 98.19 92 ILE A O 1
ATOM 734 N N . CYS A 1 93 ? -6.484 -3.272 -0.613 1.00 97.62 93 CYS A N 1
ATOM 735 C CA . CYS A 1 93 ? -7.801 -3.606 -1.147 1.00 97.62 93 CYS A CA 1
ATOM 736 C C . CYS A 1 93 ? -7.790 -3.679 -2.693 1.00 97.62 93 CYS A C 1
ATOM 738 O O . CYS A 1 93 ? -6.902 -3.106 -3.330 1.00 97.62 93 CYS A O 1
ATOM 740 N N . PRO A 1 94 ? -8.789 -4.322 -3.334 1.00 98.00 94 PRO A N 1
ATOM 741 C CA . PRO A 1 94 ? -8.854 -4.426 -4.798 1.00 98.00 94 PRO A CA 1
ATOM 742 C C . PRO A 1 94 ? -8.825 -3.074 -5.530 1.00 98.00 94 PRO A C 1
ATOM 744 O O . PRO A 1 94 ? -8.196 -2.951 -6.582 1.00 98.00 94 PRO A O 1
ATOM 747 N N . THR A 1 95 ? -9.463 -2.051 -4.957 1.00 97.88 95 THR A N 1
ATOM 748 C CA . THR A 1 95 ? -9.473 -0.686 -5.500 1.00 97.88 95 THR A CA 1
ATOM 749 C C . THR A 1 95 ? -8.071 -0.078 -5.502 1.00 97.88 95 THR A C 1
ATOM 751 O O . THR A 1 95 ? -7.621 0.425 -6.526 1.00 97.88 95 THR A O 1
ATOM 754 N N . GLY A 1 96 ? -7.345 -0.184 -4.384 1.00 97.50 96 GLY A N 1
ATOM 755 C CA . GLY A 1 96 ? -5.964 0.289 -4.289 1.00 97.50 96 GLY A CA 1
ATOM 756 C C . GLY A 1 96 ? -5.031 -0.475 -5.229 1.00 97.50 96 GLY A C 1
ATOM 757 O O . GLY A 1 96 ? -4.215 0.145 -5.901 1.00 97.50 96 GLY A O 1
ATOM 758 N N . ARG A 1 97 ? -5.195 -1.802 -5.354 1.00 97.75 97 ARG A N 1
ATOM 759 C CA . ARG A 1 97 ? -4.411 -2.607 -6.307 1.00 97.75 97 ARG A CA 1
ATOM 760 C C . ARG A 1 97 ? -4.608 -2.126 -7.743 1.00 97.75 97 ARG A C 1
ATOM 762 O O . ARG A 1 97 ? -3.643 -2.081 -8.491 1.00 97.75 97 ARG A O 1
ATOM 769 N N . SER A 1 98 ? -5.836 -1.771 -8.119 1.00 97.69 98 SER A N 1
ATOM 770 C CA . SER A 1 98 ? -6.119 -1.278 -9.473 1.00 97.69 98 SER A CA 1
ATOM 771 C C . SER A 1 98 ? -5.330 -0.000 -9.773 1.00 97.69 98 SER A C 1
ATOM 773 O O . SER A 1 98 ? -4.731 0.088 -10.834 1.00 97.69 98 SER A O 1
ATOM 775 N N . LEU A 1 99 ? -5.225 0.917 -8.802 1.00 97.44 99 LEU A N 1
ATOM 776 C CA . LEU A 1 99 ? -4.396 2.121 -8.933 1.00 97.44 99 LEU A CA 1
ATOM 777 C C . LEU A 1 99 ? -2.900 1.799 -9.033 1.00 97.44 99 LEU A C 1
ATOM 779 O O . LEU A 1 99 ? -2.206 2.434 -9.815 1.00 97.44 99 LEU A O 1
ATOM 783 N N . LEU A 1 100 ? -2.399 0.806 -8.284 1.00 96.75 100 LEU A N 1
ATOM 784 C CA . LEU A 1 100 ? -0.993 0.391 -8.396 1.00 96.75 100 LEU A CA 1
ATOM 785 C C . LEU A 1 100 ? -0.645 -0.121 -9.800 1.00 96.75 100 LEU A C 1
ATOM 787 O O . LEU A 1 100 ? 0.451 0.129 -10.285 1.00 96.75 100 LEU A O 1
ATOM 791 N N . MET A 1 101 ? -1.578 -0.810 -10.463 1.00 95.31 101 MET A N 1
ATOM 792 C CA . MET A 1 101 ? -1.381 -1.335 -11.822 1.00 95.31 101 MET A CA 1
ATOM 793 C C . MET A 1 101 ? -1.385 -0.246 -12.906 1.00 95.31 101 MET A C 1
ATOM 795 O O . MET A 1 101 ? -1.015 -0.530 -14.042 1.00 95.31 101 MET A O 1
ATOM 799 N N . GLU A 1 102 ? -1.831 0.968 -12.580 1.00 95.44 102 GLU A N 1
ATOM 800 C CA . GLU A 1 102 ? -1.865 2.120 -13.490 1.00 95.44 102 GLU A CA 1
ATOM 801 C C . GLU A 1 102 ? -0.630 3.025 -13.349 1.00 95.44 102 GLU A C 1
ATOM 803 O O . GLU A 1 102 ? -0.495 3.991 -14.101 1.00 95.44 102 GLU A O 1
ATOM 808 N N . LEU A 1 103 ? 0.259 2.740 -12.391 1.00 94.50 103 LEU A N 1
ATOM 809 C CA . LEU A 1 103 ? 1.461 3.536 -12.158 1.00 94.50 103 LEU A CA 1
ATOM 810 C C . LEU A 1 103 ? 2.446 3.416 -13.328 1.00 94.50 103 LEU A C 1
ATOM 812 O O . LEU A 1 103 ? 2.620 2.348 -13.912 1.00 94.50 103 LEU A O 1
ATOM 816 N N . ASP A 1 104 ? 3.099 4.535 -13.637 1.00 92.19 104 ASP A N 1
ATOM 817 C CA . ASP A 1 104 ? 4.168 4.635 -14.631 1.00 92.19 104 ASP A CA 1
ATOM 818 C C . ASP A 1 104 ? 5.536 4.516 -13.940 1.00 92.19 104 ASP A C 1
ATOM 820 O O . ASP A 1 104 ? 5.775 5.168 -12.920 1.00 92.19 104 ASP A O 1
ATOM 824 N N . ASP A 1 105 ? 6.431 3.703 -14.501 1.00 91.38 105 ASP A N 1
ATOM 825 C CA . ASP A 1 105 ? 7.785 3.441 -13.998 1.00 91.38 105 ASP A CA 1
ATOM 826 C C . ASP A 1 105 ? 8.876 4.198 -14.783 1.00 91.38 105 ASP A C 1
ATOM 828 O O . ASP A 1 105 ? 10.075 4.036 -14.545 1.00 91.38 105 ASP A O 1
ATOM 832 N N . ALA A 1 106 ? 8.489 5.101 -15.692 1.00 90.31 106 ALA A N 1
ATOM 833 C CA . ALA A 1 106 ? 9.430 5.846 -16.530 1.00 90.31 106 ALA A CA 1
ATOM 834 C C . ALA A 1 106 ? 10.473 6.673 -15.747 1.00 90.31 106 ALA A C 1
ATOM 836 O O . ALA A 1 106 ? 11.548 6.958 -16.280 1.00 90.31 106 ALA A O 1
ATOM 837 N N . ASN A 1 107 ? 10.174 7.075 -14.504 1.00 83.44 107 ASN A N 1
ATOM 838 C CA . ASN A 1 107 ? 11.043 7.915 -13.666 1.00 83.44 107 ASN A CA 1
ATOM 839 C C . ASN A 1 107 ? 11.478 7.251 -12.344 1.00 83.44 107 ASN A C 1
ATOM 841 O O . ASN A 1 107 ? 11.928 7.955 -11.438 1.00 83.44 107 ASN A O 1
ATOM 845 N N . GLY A 1 108 ? 11.368 5.926 -12.222 1.00 89.69 108 GLY A N 1
ATOM 846 C CA . GLY A 1 108 ? 11.727 5.184 -11.009 1.00 89.69 108 GLY A CA 1
ATOM 847 C C . GLY A 1 108 ? 10.831 3.969 -10.789 1.00 89.69 108 GLY A C 1
ATOM 848 O O . GLY A 1 108 ? 9.973 3.684 -11.616 1.00 89.69 108 GLY A O 1
ATOM 849 N N . ASP A 1 109 ? 11.019 3.271 -9.669 1.00 94.19 109 ASP A N 1
ATOM 850 C CA . ASP A 1 109 ? 10.149 2.160 -9.272 1.00 94.19 109 ASP A CA 1
ATOM 851 C C . ASP A 1 109 ? 9.188 2.629 -8.166 1.00 94.19 109 ASP A C 1
ATOM 853 O O . ASP A 1 109 ? 9.552 2.649 -6.986 1.00 94.19 109 ASP A O 1
ATOM 857 N N . PRO A 1 110 ? 7.953 3.034 -8.515 1.00 95.12 110 PRO A N 1
ATOM 858 C CA . PRO A 1 110 ? 7.012 3.533 -7.523 1.00 95.12 110 PRO A CA 1
ATOM 859 C C . PRO A 1 110 ? 6.591 2.445 -6.523 1.00 95.12 110 PRO A C 1
ATOM 861 O O . PRO A 1 110 ? 6.206 2.764 -5.398 1.00 95.12 110 PRO A O 1
ATOM 864 N N . ILE A 1 111 ? 6.655 1.162 -6.892 1.00 95.81 111 ILE A N 1
ATOM 865 C CA . ILE A 1 111 ? 6.310 0.074 -5.973 1.00 95.81 111 ILE A CA 1
ATOM 866 C C . ILE A 1 111 ? 7.411 -0.108 -4.927 1.00 95.81 111 ILE A C 1
ATOM 868 O O . ILE A 1 111 ? 7.082 -0.273 -3.750 1.00 95.81 111 ILE A O 1
ATOM 872 N N . ASP A 1 112 ? 8.683 0.003 -5.316 1.00 95.75 112 ASP A N 1
ATOM 873 C CA . ASP A 1 112 ? 9.807 0.032 -4.369 1.00 95.75 112 ASP A CA 1
ATOM 874 C C . ASP A 1 112 ? 9.725 1.253 -3.433 1.00 95.75 112 ASP A C 1
ATOM 876 O O . ASP A 1 112 ? 9.866 1.123 -2.214 1.00 95.75 112 ASP A O 1
ATOM 880 N N . ASP A 1 113 ? 9.393 2.438 -3.957 1.00 95.81 113 ASP A N 1
ATOM 881 C CA . ASP A 1 113 ? 9.202 3.647 -3.141 1.00 95.81 113 ASP A CA 1
ATOM 882 C C . ASP A 1 113 ? 8.078 3.475 -2.104 1.00 95.81 113 ASP A C 1
ATOM 884 O O . ASP A 1 113 ? 8.238 3.813 -0.922 1.00 95.81 113 ASP A O 1
ATOM 888 N N . LEU A 1 114 ? 6.941 2.913 -2.530 1.00 97.00 114 LEU A N 1
ATOM 889 C CA . LEU A 1 114 ? 5.827 2.570 -1.648 1.00 97.00 114 LEU A CA 1
ATOM 890 C C . LEU A 1 114 ? 6.265 1.567 -0.575 1.00 97.00 114 LEU A C 1
ATOM 892 O O . LEU A 1 114 ? 5.961 1.764 0.605 1.00 97.00 114 LEU A O 1
ATOM 896 N N . TRP A 1 115 ? 6.947 0.491 -0.973 1.00 96.81 115 TRP A N 1
ATOM 897 C CA . TRP A 1 115 ? 7.427 -0.551 -0.070 1.00 96.81 115 TRP A CA 1
ATOM 898 C C . TRP A 1 115 ? 8.327 0.041 1.014 1.00 96.81 115 TRP A C 1
ATOM 900 O O . TRP A 1 115 ? 8.036 -0.103 2.205 1.00 96.81 115 TRP A O 1
ATOM 910 N N . ASN A 1 116 ? 9.353 0.791 0.616 1.00 95.69 116 ASN A N 1
ATOM 911 C CA . ASN A 1 116 ? 10.313 1.406 1.527 1.00 95.69 116 ASN A CA 1
ATOM 912 C C . ASN A 1 116 ? 9.645 2.383 2.506 1.00 95.69 116 ASN A C 1
ATOM 914 O O . ASN A 1 116 ? 9.946 2.375 3.706 1.00 95.69 116 ASN A O 1
ATOM 918 N N . ALA A 1 117 ? 8.694 3.192 2.035 1.00 96.00 117 ALA A N 1
ATOM 919 C CA . ALA A 1 117 ? 7.930 4.088 2.900 1.00 96.00 117 ALA A CA 1
ATOM 920 C C . ALA A 1 117 ? 7.060 3.313 3.905 1.00 96.00 117 ALA A C 1
ATOM 922 O O . ALA A 1 117 ? 7.028 3.641 5.095 1.00 96.00 117 ALA A O 1
ATOM 923 N N . TRP A 1 118 ? 6.393 2.253 3.448 1.00 96.56 118 TRP A N 1
ATOM 924 C CA . TRP A 1 118 ? 5.490 1.448 4.266 1.00 96.56 118 TRP A CA 1
ATOM 925 C C . TRP A 1 118 ? 6.224 0.659 5.355 1.00 96.56 118 TRP A C 1
ATOM 927 O O . TRP A 1 118 ? 5.800 0.669 6.518 1.00 96.56 118 TRP A O 1
ATOM 937 N N . ILE A 1 119 ? 7.355 0.025 5.024 1.00 94.25 119 ILE A N 1
ATOM 938 C CA . ILE A 1 119 ? 8.174 -0.684 6.016 1.00 94.25 119 ILE A CA 1
ATOM 939 C C . ILE A 1 119 ? 8.780 0.294 7.020 1.00 94.25 119 ILE A C 1
ATOM 941 O O . ILE A 1 119 ? 8.785 0.001 8.218 1.00 94.25 119 ILE A O 1
ATOM 945 N N . LYS A 1 120 ? 9.240 1.474 6.573 1.00 93.06 120 LYS A N 1
ATOM 946 C CA . LYS A 1 120 ? 9.775 2.515 7.458 1.00 93.06 120 LYS A CA 1
ATOM 947 C C . LYS A 1 120 ? 8.710 2.933 8.467 1.00 93.06 120 LYS A C 1
ATOM 949 O O . LYS A 1 120 ? 8.972 2.869 9.668 1.00 93.06 120 LYS A O 1
ATOM 954 N N . ALA A 1 121 ? 7.501 3.265 8.015 1.00 90.69 121 ALA A N 1
ATOM 955 C CA . ALA A 1 121 ? 6.398 3.638 8.901 1.00 90.69 121 ALA A CA 1
ATOM 956 C C . ALA A 1 121 ? 6.051 2.523 9.905 1.00 90.69 121 ALA A C 1
ATOM 958 O O . ALA A 1 121 ? 5.818 2.785 11.080 1.00 90.69 121 ALA A O 1
ATOM 959 N N . GLY A 1 122 ? 6.075 1.259 9.473 1.00 85.50 122 GLY A N 1
ATOM 960 C CA . GLY A 1 122 ? 5.734 0.117 10.323 1.00 85.50 122 GLY A CA 1
ATOM 961 C C . GLY A 1 122 ? 6.823 -0.383 11.274 1.00 85.50 122 GLY A C 1
ATOM 962 O O . GLY A 1 122 ? 6.530 -1.206 12.144 1.00 85.50 122 GLY A O 1
ATOM 963 N N . THR A 1 123 ? 8.075 0.047 11.102 1.00 81.94 123 THR A N 1
ATOM 964 C CA . THR A 1 123 ? 9.229 -0.478 11.861 1.00 81.94 123 THR A CA 1
ATOM 965 C C . THR A 1 123 ? 10.014 0.588 12.618 1.00 81.94 123 THR A C 1
ATOM 967 O O . THR A 1 123 ? 10.859 0.243 13.451 1.00 81.94 123 THR A O 1
ATOM 970 N N . SER A 1 124 ? 9.710 1.870 12.397 1.00 74.06 124 SER A N 1
ATOM 971 C CA . SER A 1 124 ? 10.319 2.986 13.117 1.00 74.06 124 SER A CA 1
ATOM 972 C C . SER A 1 124 ? 9.983 2.905 14.608 1.00 74.06 124 SER A C 1
ATOM 974 O O . SER A 1 124 ? 8.887 3.231 15.056 1.00 74.06 124 SER A O 1
ATOM 976 N N . ARG A 1 125 ? 10.945 2.442 15.413 1.00 55.03 125 ARG A N 1
ATOM 977 C CA . ARG A 1 125 ? 10.851 2.445 16.878 1.00 55.03 125 ARG A CA 1
ATOM 978 C C . ARG A 1 125 ? 11.185 3.841 17.406 1.00 55.03 125 ARG A C 1
ATOM 980 O O . ARG A 1 125 ? 12.281 4.064 17.907 1.00 55.03 125 ARG A O 1
ATOM 987 N N . GLY A 1 126 ? 10.219 4.751 17.311 1.00 50.84 126 GLY A N 1
ATOM 988 C CA . GLY A 1 126 ? 10.249 6.065 17.953 1.00 50.84 126 GLY A CA 1
ATOM 989 C C . GLY A 1 126 ? 10.624 7.213 17.018 1.00 50.84 126 GLY A C 1
ATOM 990 O O . GLY A 1 126 ? 11.744 7.276 16.523 1.00 50.84 126 GLY A O 1
ATOM 991 N N . GLY A 1 127 ? 9.688 8.149 16.864 1.00 44.94 127 GLY A N 1
ATOM 992 C CA . GLY A 1 127 ? 9.886 9.421 16.172 1.00 44.94 127 GLY A CA 1
ATOM 993 C C . GLY A 1 127 ? 8.878 9.602 15.048 1.00 44.94 127 GLY A C 1
ATOM 994 O O . GLY A 1 127 ? 9.163 9.189 13.937 1.00 44.94 127 GLY A O 1
ATOM 995 N N . GLU A 1 128 ? 7.746 10.219 15.403 1.00 49.62 128 GLU A N 1
ATOM 996 C CA . GLU A 1 128 ? 6.683 10.742 14.531 1.00 49.62 128 GLU A CA 1
ATOM 997 C C . GLU A 1 128 ? 6.028 9.700 13.608 1.00 49.62 128 GLU A C 1
ATOM 999 O O . GLU A 1 128 ? 6.644 9.150 12.703 1.00 49.62 128 GLU A O 1
ATOM 1004 N N . ASP A 1 129 ? 4.745 9.424 13.860 1.00 53.62 129 ASP A N 1
ATOM 1005 C CA . ASP A 1 129 ? 3.892 8.540 13.061 1.00 53.62 129 ASP A CA 1
ATOM 1006 C C . ASP A 1 129 ? 3.671 9.131 11.649 1.00 53.62 129 ASP A C 1
ATOM 1008 O O . ASP A 1 129 ? 2.588 9.612 11.315 1.00 53.6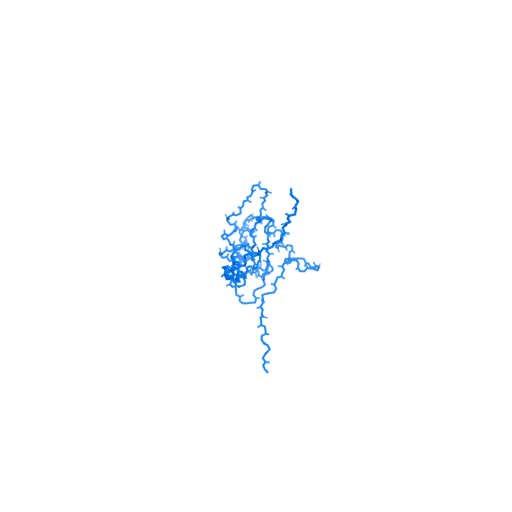2 129 ASP A O 1
ATOM 1012 N N . GLU A 1 130 ? 4.712 9.140 10.811 1.00 50.62 130 GLU A N 1
ATOM 1013 C CA . GLU A 1 130 ? 4.666 9.546 9.405 1.00 50.62 130 GLU A CA 1
ATOM 1014 C C . GLU A 1 130 ? 3.773 8.555 8.633 1.00 50.62 130 GLU A C 1
ATOM 1016 O O . GLU A 1 130 ? 4.236 7.570 8.062 1.00 50.62 130 GLU A O 1
ATOM 1021 N N . GLY A 1 131 ? 2.460 8.797 8.639 1.00 55.84 131 GLY A N 1
ATOM 1022 C CA . GLY A 1 131 ? 1.500 8.123 7.760 1.00 55.84 131 GLY A CA 1
ATOM 1023 C C . GLY A 1 131 ? 0.581 7.085 8.407 1.00 55.84 131 GLY A C 1
ATOM 1024 O O . GLY A 1 131 ? -0.210 6.475 7.683 1.00 55.84 131 GLY A O 1
ATOM 1025 N N . LEU A 1 132 ? 0.621 6.889 9.731 1.00 57.22 132 LEU A N 1
ATOM 1026 C CA . LEU A 1 132 ? -0.390 6.084 10.427 1.00 57.22 132 LEU A CA 1
ATOM 1027 C C . LEU A 1 132 ? -1.618 6.949 10.713 1.00 57.22 132 LEU A C 1
ATOM 1029 O O . LEU A 1 132 ? -1.587 7.855 11.543 1.00 57.22 132 LEU A O 1
ATOM 1033 N N . THR A 1 133 ? -2.721 6.663 10.026 1.00 56.12 133 THR A N 1
ATOM 1034 C CA . THR A 1 133 ? -4.011 7.294 10.335 1.00 56.12 133 THR A CA 1
ATOM 1035 C C . THR A 1 133 ? -4.872 6.316 11.134 1.00 56.12 133 THR A C 1
ATOM 1037 O O . THR A 1 133 ? -5.168 5.228 10.628 1.00 56.12 133 THR A O 1
ATOM 1040 N N . PRO A 1 134 ? -5.294 6.661 12.368 1.00 50.72 134 PRO A N 1
ATOM 1041 C CA . PRO A 1 134 ? -6.318 5.900 13.068 1.00 50.72 134 PRO A CA 1
ATOM 1042 C C . PRO A 1 134 ? -7.599 5.895 12.232 1.00 50.72 134 PRO A C 1
ATOM 1044 O O . PRO A 1 134 ? -8.059 6.950 11.789 1.00 50.72 134 PRO A O 1
ATOM 1047 N N . GLY A 1 135 ? -8.192 4.720 12.011 1.00 43.34 135 GLY A N 1
ATOM 1048 C CA . GLY A 1 135 ? -9.521 4.636 11.411 1.00 43.34 135 GLY A CA 1
ATOM 1049 C C . GLY A 1 135 ? -10.505 5.416 12.283 1.00 43.34 135 GLY A C 1
ATOM 1050 O O . GLY A 1 135 ? -10.596 5.147 13.481 1.00 43.34 135 GLY A O 1
ATOM 1051 N N . ASN A 1 136 ? -11.190 6.409 11.705 1.00 39.34 136 ASN A N 1
ATOM 1052 C CA . ASN A 1 136 ? -12.101 7.319 12.403 1.00 39.34 136 ASN A CA 1
ATOM 1053 C C . ASN A 1 136 ? -13.217 6.551 13.131 1.00 39.34 136 ASN A C 1
ATOM 1055 O O . ASN A 1 136 ? -14.331 6.398 12.634 1.00 39.34 136 ASN A O 1
ATOM 1059 N N . SER A 1 137 ? -12.950 6.123 14.360 1.00 39.59 137 SER A N 1
ATOM 1060 C CA . SER A 1 137 ? -13.987 5.727 15.297 1.00 39.59 137 SER A CA 1
ATOM 1061 C C . SER A 1 137 ? -14.605 7.017 15.809 1.00 39.59 137 SER A C 1
ATOM 1063 O O . SER A 1 137 ? -14.099 7.638 16.743 1.00 39.59 137 SER A O 1
ATOM 1065 N N . LYS A 1 138 ? -15.701 7.457 15.180 1.00 39.19 138 LYS A N 1
ATOM 1066 C CA . LYS A 1 138 ? -16.629 8.382 15.834 1.00 39.19 138 LYS A CA 1
ATOM 1067 C C . LYS A 1 138 ? -17.190 7.663 17.060 1.00 39.19 138 LYS A C 1
ATOM 1069 O O . LYS A 1 138 ? -18.254 7.055 17.001 1.00 39.19 138 LYS A O 1
ATOM 1074 N N . SER A 1 139 ? -16.466 7.722 18.171 1.00 40.41 139 SER A N 1
ATOM 1075 C CA . SER A 1 139 ? -16.996 7.388 19.484 1.00 40.41 139 SER A CA 1
ATOM 1076 C C . SER A 1 139 ? -18.049 8.439 19.811 1.00 40.41 139 SER A C 1
ATOM 1078 O O . SER A 1 139 ? -17.741 9.536 20.271 1.00 40.41 139 SER A O 1
ATOM 1080 N N . SER A 1 140 ? -19.303 8.121 19.495 1.00 37.31 140 SER A N 1
ATOM 1081 C CA . SER A 1 140 ? -20.458 8.810 20.060 1.00 37.31 140 SER A CA 1
ATOM 1082 C C . SER A 1 140 ? -20.357 8.696 21.586 1.00 37.31 140 SER A C 1
ATOM 1084 O O . SER A 1 140 ? -20.248 7.569 22.079 1.00 37.31 140 SER A O 1
ATOM 1086 N N . PRO A 1 141 ? -20.358 9.798 22.356 1.00 39.16 141 PRO A N 1
ATOM 1087 C CA . PRO A 1 141 ? -20.493 9.688 23.798 1.00 39.16 141 PRO A CA 1
ATOM 1088 C C . PRO A 1 141 ? -21.891 9.134 24.093 1.00 39.16 141 PRO A C 1
ATOM 1090 O O . PRO A 1 141 ? -22.902 9.773 23.801 1.00 39.16 141 PRO A O 1
ATOM 1093 N N . ALA A 1 142 ? -21.934 7.906 24.610 1.00 46.09 142 ALA A N 1
ATOM 1094 C CA . ALA A 1 142 ? -23.141 7.342 25.194 1.00 46.09 142 ALA A CA 1
ATOM 1095 C C . ALA A 1 142 ? -23.578 8.210 26.387 1.00 46.09 142 ALA A C 1
ATOM 1097 O O . ALA A 1 142 ? -22.731 8.718 27.125 1.00 46.09 142 ALA A O 1
ATOM 1098 N N . GLN A 1 143 ? -24.897 8.397 26.487 1.00 41.50 143 GLN A N 1
ATOM 1099 C CA . GLN A 1 143 ? -25.610 9.215 27.475 1.00 41.50 143 GLN A CA 1
ATOM 1100 C C . GLN A 1 143 ? -25.301 8.853 28.929 1.00 41.50 143 GLN A C 1
ATOM 1102 O O . GLN A 1 143 ? -25.096 7.651 29.211 1.00 41.50 143 GLN A O 1
#

Secondary structure (DSSP, 8-state):
-----------------------PPPP-TBSTT--GGGGS-TT--EEEEE-TTS-EEEEE-GGGS--HHHHHHHTT---HHHHHHHHHHHHB-HHHHHHHTT---TTS-HHHHHHHHHHHHHH--SS--TTEEPP--------

Sequence (143 aa):
MPTDQPDQPENGSADEVQAEEGKAAEPKPGDPEYDWTQHYPDGTELFRYTFPGGPTVALKAFGTIYSKTWLYKLRDIESDFEVEFAAIDRAICPTGRSLLMELDDANGDPIDDLWNAWIKAGTSRGGEDEGLTPGNSKSSPAQ

Radius of gyration: 26.13 Å; chains: 1; bounding box: 44×98×56 Å

Organism: NCBI:txid444597

Foldseek 3Di:
DDDDDDDDDPPDDDPPPPPPPDPPPQDDQQDPPDQPCVQDPPFFKWFWDHFDVTGIFIWGQQVPLDDPVLVVVCPPPPDPVVVLVSSRVSTGGPSRVVRVVVDDCPPHDVSVVVSVVRVCLNPPPDDDNNGTDGNDPPPDPDD